Protein AF-A0A938XDJ2-F1 (afdb_monomer_lite)

Structure (mmCIF, N/CA/C/O backbone):
data_AF-A0A938XDJ2-F1
#
_entry.id   AF-A0A938XDJ2-F1
#
loop_
_atom_site.group_PDB
_atom_site.id
_atom_site.type_symbol
_atom_site.label_atom_id
_atom_site.label_alt_id
_atom_site.label_comp_id
_atom_site.label_asym_id
_atom_site.label_entity_id
_atom_site.label_seq_id
_atom_site.pdbx_PDB_ins_code
_atom_site.Cartn_x
_atom_site.Cartn_y
_atom_site.Cartn_z
_atom_site.occupancy
_atom_site.B_iso_or_equiv
_atom_site.auth_seq_id
_atom_site.auth_comp_id
_atom_site.auth_asym_id
_atom_site.auth_atom_id
_atom_site.pdbx_PDB_model_num
ATOM 1 N N . MET A 1 1 ? 7.676 2.030 -9.894 1.00 84.62 1 MET A N 1
ATOM 2 C CA . MET A 1 1 ? 8.205 2.020 -11.281 1.00 84.62 1 MET A CA 1
ATOM 3 C C . MET A 1 1 ? 7.088 2.089 -12.332 1.00 84.62 1 MET A C 1
ATOM 5 O O . MET A 1 1 ? 7.282 1.645 -13.458 1.00 84.62 1 MET A O 1
ATOM 9 N N . ILE A 1 2 ? 5.951 2.713 -11.991 1.00 91.88 2 ILE A N 1
ATOM 10 C CA . ILE A 1 2 ? 4.760 2.789 -12.853 1.00 91.88 2 ILE A CA 1
ATOM 11 C C . ILE A 1 2 ? 5.078 3.521 -14.161 1.00 91.88 2 ILE A C 1
ATOM 13 O O . ILE A 1 2 ? 4.771 3.020 -15.232 1.00 91.88 2 ILE A O 1
ATOM 17 N N . PHE A 1 3 ? 5.799 4.647 -14.096 1.00 92.12 3 PHE A N 1
ATOM 18 C CA . PHE A 1 3 ? 6.231 5.380 -15.291 1.00 92.12 3 PHE A CA 1
ATOM 19 C C . PHE A 1 3 ? 7.032 4.512 -16.276 1.00 92.12 3 PHE A C 1
ATOM 21 O O . PHE A 1 3 ? 6.770 4.541 -17.475 1.00 92.12 3 PHE A O 1
ATOM 28 N N . LEU A 1 4 ? 7.988 3.716 -15.781 1.00 93.19 4 LEU A N 1
ATOM 29 C CA . LEU A 1 4 ? 8.787 2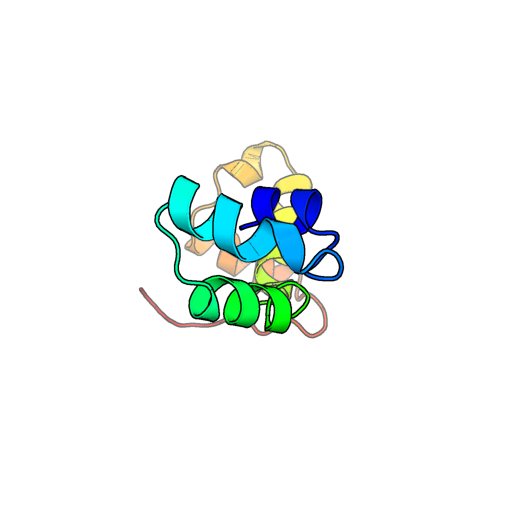.839 -16.637 1.00 93.19 4 LEU A CA 1
ATOM 30 C C . LEU A 1 4 ? 7.927 1.738 -17.267 1.00 93.19 4 LEU A C 1
ATOM 32 O O . LEU A 1 4 ? 8.061 1.468 -18.458 1.00 93.19 4 LEU A O 1
ATOM 36 N N . ALA A 1 5 ? 7.028 1.137 -16.489 1.00 93.44 5 ALA A N 1
ATOM 37 C CA . ALA A 1 5 ? 6.086 0.143 -16.987 1.00 93.44 5 ALA A CA 1
ATOM 38 C C . ALA A 1 5 ? 5.185 0.721 -18.088 1.00 93.44 5 ALA A C 1
ATOM 40 O O . ALA A 1 5 ? 5.104 0.142 -19.166 1.00 93.44 5 ALA A O 1
ATOM 41 N N . LEU A 1 6 ? 4.637 1.924 -17.896 1.00 94.06 6 LEU A N 1
ATOM 42 C CA . LEU A 1 6 ? 3.856 2.628 -18.919 1.00 94.06 6 LEU A CA 1
ATOM 43 C C . LEU A 1 6 ? 4.673 2.892 -20.193 1.00 94.06 6 LEU A C 1
ATOM 45 O O . LEU A 1 6 ? 4.199 2.653 -21.298 1.00 94.06 6 LEU A O 1
ATOM 49 N N . LYS A 1 7 ? 5.924 3.353 -20.065 1.00 93.56 7 LYS A N 1
ATOM 50 C CA . LYS A 1 7 ? 6.795 3.660 -21.218 1.00 93.56 7 LYS A CA 1
ATOM 51 C C . LYS A 1 7 ? 7.309 2.432 -21.966 1.00 93.56 7 LYS A C 1
ATOM 53 O O . LYS A 1 7 ? 7.824 2.580 -23.075 1.00 93.56 7 LYS A O 1
ATOM 58 N N . THR A 1 8 ? 7.222 1.256 -21.357 1.00 93.50 8 THR A N 1
ATOM 59 C CA . THR A 1 8 ? 7.738 0.002 -21.917 1.00 93.50 8 THR A CA 1
ATOM 60 C C . THR A 1 8 ? 6.638 -1.018 -22.181 1.00 93.50 8 THR A C 1
ATOM 62 O O . THR A 1 8 ? 6.968 -2.147 -22.527 1.00 93.50 8 THR A O 1
ATOM 65 N N . GLU A 1 9 ? 5.365 -0.637 -22.028 1.00 94.19 9 GLU A N 1
ATOM 66 C CA . GLU A 1 9 ? 4.210 -1.543 -22.080 1.00 94.19 9 GLU A CA 1
ATOM 67 C C . GLU A 1 9 ? 4.426 -2.785 -21.206 1.00 94.19 9 GLU A C 1
ATOM 69 O O . GLU A 1 9 ? 4.456 -3.916 -21.687 1.00 94.19 9 GLU A O 1
ATOM 74 N N . ASP A 1 10 ? 4.678 -2.555 -19.916 1.00 92.12 10 ASP A N 1
ATOM 75 C CA . ASP A 1 10 ? 4.998 -3.597 -18.935 1.00 92.12 10 ASP A CA 1
ATOM 76 C C . ASP A 1 10 ? 6.191 -4.479 -19.350 1.00 92.12 10 ASP A C 1
ATOM 78 O O . ASP A 1 10 ? 6.254 -5.670 -19.055 1.00 92.12 10 ASP A O 1
ATOM 82 N N . GLY A 1 11 ? 7.168 -3.887 -20.041 1.00 90.56 11 GLY A N 1
ATOM 83 C CA . GLY A 1 11 ? 8.376 -4.573 -20.492 1.00 90.56 11 GLY A CA 1
ATOM 84 C C . GLY A 1 11 ? 8.277 -5.242 -21.867 1.00 90.56 11 GLY A C 1
ATOM 85 O O . GLY A 1 11 ? 9.261 -5.849 -22.290 1.00 90.56 11 GLY A O 1
ATOM 86 N N . ARG A 1 12 ? 7.164 -5.102 -22.602 1.00 92.06 12 ARG A N 1
ATOM 87 C CA . ARG A 1 12 ? 7.048 -5.577 -23.998 1.00 92.06 12 ARG A CA 1
ATOM 88 C C . ARG A 1 12 ? 7.996 -4.836 -24.947 1.00 92.06 12 ARG A C 1
ATOM 90 O O . ARG A 1 12 ? 8.572 -5.445 -25.846 1.00 92.06 12 ARG A O 1
ATOM 97 N N . ILE A 1 13 ? 8.227 -3.540 -24.725 1.00 91.62 13 ILE A N 1
ATOM 98 C CA . ILE A 1 13 ? 9.155 -2.722 -25.525 1.00 91.62 13 ILE A CA 1
ATOM 99 C C . ILE A 1 13 ? 10.572 -2.816 -24.942 1.00 91.62 13 ILE A C 1
ATOM 101 O O . ILE A 1 13 ? 11.047 -1.924 -24.232 1.00 91.62 13 ILE A O 1
ATOM 105 N N . THR A 1 14 ? 11.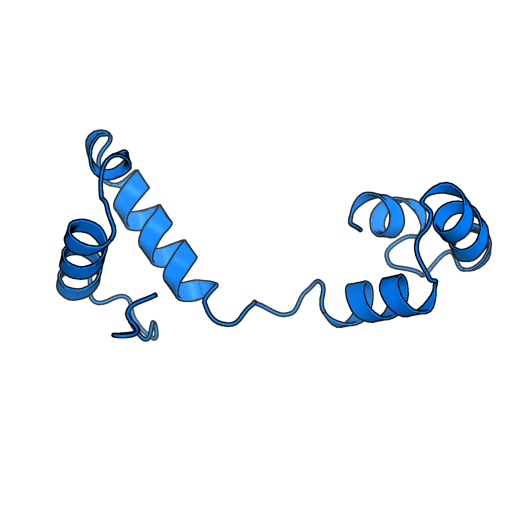283 -3.892 -25.271 1.00 85.25 14 THR A N 1
ATOM 106 C CA . THR A 1 14 ? 12.612 -4.213 -24.712 1.00 85.25 14 THR A CA 1
ATOM 107 C C . THR A 1 14 ? 13.695 -3.177 -25.038 1.00 85.25 14 THR A C 1
ATOM 109 O O . THR A 1 14 ? 14.534 -2.867 -24.188 1.00 85.25 14 THR A O 1
ATOM 112 N N . GLY A 1 15 ? 13.649 -2.571 -26.230 1.00 86.06 15 GLY A N 1
ATOM 113 C CA . GLY A 1 15 ? 14.662 -1.620 -26.709 1.00 86.06 15 GLY A CA 1
ATOM 114 C C . GLY A 1 15 ? 14.775 -0.328 -25.890 1.00 86.06 15 GLY A C 1
ATOM 115 O O . GLY A 1 15 ? 15.831 0.301 -25.876 1.00 86.06 15 GLY A O 1
ATOM 116 N N . LYS A 1 16 ? 13.719 0.059 -25.159 1.00 89.50 16 LYS A N 1
ATOM 117 C CA . LYS A 1 16 ? 13.694 1.293 -24.351 1.00 89.50 16 LYS A CA 1
ATOM 118 C C . LYS A 1 16 ? 13.949 1.062 -22.860 1.00 89.50 16 LYS A C 1
ATOM 120 O O . LYS A 1 16 ? 14.251 2.020 -22.149 1.00 89.50 16 LYS A O 1
ATOM 125 N N . ILE A 1 17 ? 13.891 -0.185 -22.382 1.00 92.81 17 ILE A N 1
ATOM 126 C CA . ILE A 1 17 ? 14.062 -0.514 -20.955 1.00 92.81 17 ILE A CA 1
ATOM 127 C C . ILE A 1 17 ? 15.434 -0.049 -20.461 1.00 92.81 17 ILE A C 1
ATOM 129 O O . ILE A 1 17 ? 15.527 0.687 -19.484 1.00 92.81 17 ILE A O 1
ATOM 133 N N . SER A 1 18 ? 16.507 -0.431 -21.161 1.00 92.44 18 SER A N 1
ATOM 134 C CA . SER A 1 18 ? 17.881 -0.092 -20.763 1.00 92.44 18 SER A CA 1
ATOM 135 C C . SER A 1 18 ? 18.122 1.419 -20.698 1.00 92.44 18 SER A C 1
ATOM 137 O O . SER A 1 18 ? 18.822 1.887 -19.800 1.00 92.44 18 SER A O 1
ATOM 139 N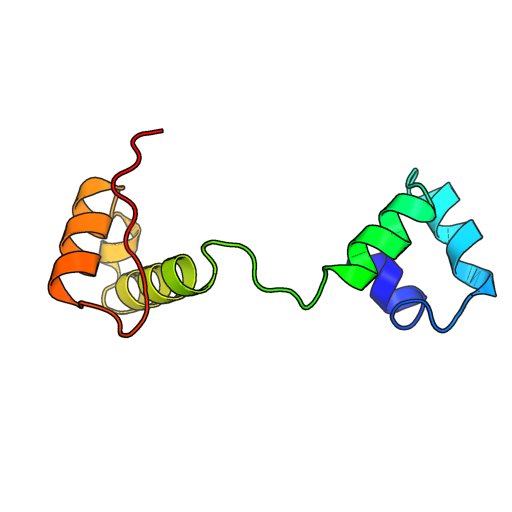 N . PHE A 1 19 ? 17.526 2.173 -21.626 1.00 93.38 19 PHE A N 1
ATOM 140 C CA . PHE A 1 19 ? 17.622 3.630 -21.674 1.00 93.38 19 PHE A CA 1
ATOM 141 C C . PHE A 1 19 ? 16.980 4.265 -20.438 1.00 93.38 19 PHE A C 1
ATOM 143 O O . PHE A 1 19 ? 17.646 4.986 -19.694 1.00 93.38 19 PHE A O 1
ATOM 150 N N . TYR A 1 20 ? 15.717 3.937 -20.165 1.00 94.00 20 TYR A N 1
ATOM 151 C CA . TYR A 1 20 ? 15.009 4.511 -19.026 1.00 94.00 20 TYR A CA 1
ATOM 152 C C . TYR A 1 20 ? 15.551 4.026 -17.680 1.00 94.00 20 TYR A C 1
ATOM 154 O O . TYR A 1 20 ? 15.606 4.812 -16.740 1.00 94.00 20 TYR A O 1
ATOM 162 N N . CYS A 1 21 ? 15.994 2.769 -17.575 1.00 94.31 21 CYS A N 1
ATOM 163 C CA . CYS A 1 21 ? 16.648 2.277 -16.364 1.00 94.31 21 CYS A CA 1
ATOM 164 C C . CYS A 1 21 ? 17.888 3.113 -16.019 1.00 94.31 21 CYS A C 1
ATOM 166 O O . CYS A 1 21 ? 18.047 3.528 -14.875 1.00 94.31 21 CYS A O 1
ATOM 168 N N . ARG A 1 22 ? 18.727 3.423 -17.017 1.00 94.62 22 ARG A N 1
ATOM 169 C CA . ARG A 1 22 ? 19.911 4.273 -16.832 1.00 94.62 22 ARG A CA 1
ATOM 170 C C . ARG A 1 22 ? 19.531 5.705 -16.457 1.00 94.62 22 ARG A C 1
ATOM 172 O O . ARG A 1 22 ? 20.098 6.244 -15.517 1.00 94.62 22 ARG A O 1
ATOM 179 N N . MET A 1 23 ? 18.564 6.288 -17.163 1.00 94.44 23 MET A N 1
ATOM 180 C CA . MET A 1 23 ? 18.076 7.648 -16.911 1.00 94.44 23 MET A CA 1
ATOM 181 C C . MET A 1 23 ? 17.509 7.814 -15.493 1.00 94.44 23 MET A C 1
ATOM 183 O O . MET A 1 23 ? 17.743 8.834 -14.858 1.00 94.44 23 MET A O 1
ATOM 187 N N . LEU A 1 24 ? 16.769 6.819 -14.997 1.00 94.38 24 LEU A N 1
ATOM 188 C CA . LEU A 1 24 ? 16.122 6.850 -13.681 1.00 94.38 24 LEU A CA 1
ATOM 189 C C . LEU A 1 24 ? 17.018 6.321 -12.548 1.00 94.38 24 LEU A C 1
ATOM 191 O O . LEU A 1 24 ? 16.562 6.246 -11.411 1.00 94.38 24 LEU A O 1
ATOM 195 N N . GLY A 1 25 ? 18.258 5.910 -12.841 1.00 95.06 25 GLY A N 1
ATOM 196 C CA . GLY A 1 25 ? 19.169 5.351 -11.837 1.00 95.06 25 GLY A CA 1
ATOM 197 C C . GLY A 1 25 ? 18.696 4.022 -11.233 1.00 95.06 25 GLY A C 1
ATOM 198 O O . GLY A 1 25 ? 19.025 3.709 -10.093 1.00 95.06 25 GLY A O 1
ATOM 199 N N . ILE A 1 26 ? 17.916 3.231 -11.974 1.00 94.44 26 ILE A N 1
ATOM 200 C CA . ILE A 1 26 ? 17.369 1.947 -11.514 1.00 94.44 26 ILE A CA 1
ATOM 201 C C . ILE A 1 26 ? 18.000 0.777 -12.266 1.00 94.44 26 ILE A C 1
ATOM 203 O O . ILE A 1 26 ? 18.314 0.853 -13.454 1.00 94.44 26 ILE A O 1
ATOM 207 N N . SER A 1 27 ? 18.152 -0.358 -11.588 1.00 95.31 27 SER A N 1
ATOM 208 C CA . SER A 1 27 ? 18.651 -1.567 -12.238 1.00 95.31 27 SER A CA 1
ATOM 209 C C . SER A 1 27 ? 17.561 -2.229 -13.088 1.00 95.31 27 SER A C 1
ATOM 211 O O . SER A 1 27 ? 16.383 -2.259 -12.724 1.00 95.31 27 SER A O 1
ATOM 213 N N . ARG A 1 28 ? 17.962 -2.838 -14.213 1.00 93.81 28 ARG A N 1
ATOM 214 C CA . ARG A 1 28 ? 17.058 -3.665 -15.036 1.00 93.81 28 ARG A CA 1
ATOM 215 C C . ARG A 1 28 ? 16.463 -4.822 -14.228 1.00 93.81 28 ARG A C 1
ATOM 217 O O . ARG A 1 28 ? 15.286 -5.124 -14.369 1.00 93.81 28 ARG A O 1
ATOM 224 N N . GLN A 1 29 ? 17.264 -5.435 -13.353 1.00 94.69 29 GLN A N 1
ATOM 225 C CA . GLN A 1 29 ? 16.804 -6.493 -12.448 1.00 94.69 29 GLN A CA 1
ATOM 226 C C . GLN A 1 29 ? 15.721 -5.990 -11.489 1.00 94.69 29 GLN A C 1
ATOM 228 O O . GLN A 1 29 ? 14.710 -6.661 -11.307 1.00 94.69 29 GLN A O 1
ATOM 233 N N . GLY A 1 30 ? 15.894 -4.792 -10.922 1.00 94.81 30 GLY A N 1
ATOM 234 C CA . GLY A 1 30 ? 14.879 -4.153 -10.090 1.00 94.81 30 GLY A CA 1
ATOM 235 C C . GLY A 1 30 ? 13.576 -3.936 -10.855 1.00 94.81 30 GLY A C 1
ATOM 236 O O . GLY A 1 30 ? 12.505 -4.217 -10.321 1.00 94.81 30 GLY A O 1
ATOM 237 N N . PHE A 1 31 ? 13.661 -3.519 -12.120 1.00 94.94 31 PHE A N 1
ATOM 238 C CA . PHE A 1 31 ? 12.485 -3.363 -12.971 1.00 94.94 31 PHE A CA 1
ATOM 239 C C . PHE A 1 31 ? 11.760 -4.682 -13.251 1.00 94.94 31 PHE A C 1
ATOM 241 O O . PHE A 1 31 ? 10.551 -4.757 -13.049 1.00 94.94 31 PHE A O 1
ATOM 248 N N . TYR A 1 32 ? 12.472 -5.745 -13.623 1.00 94.12 32 TYR A N 1
ATOM 249 C CA . TYR A 1 32 ? 11.840 -7.055 -13.810 1.00 94.12 32 TYR A CA 1
ATOM 250 C C . TYR A 1 32 ? 11.255 -7.615 -12.509 1.00 94.12 32 TYR A C 1
ATOM 252 O O . TYR A 1 32 ? 10.160 -8.175 -12.522 1.00 94.12 32 TYR A O 1
ATOM 260 N N . LYS A 1 33 ? 11.923 -7.402 -11.368 1.00 95.19 33 LYS A N 1
ATOM 261 C CA . LYS A 1 33 ? 11.376 -7.750 -10.049 1.00 95.19 33 LYS A CA 1
ATOM 262 C C . LYS A 1 33 ? 10.094 -6.972 -9.753 1.00 95.19 33 LYS A C 1
ATOM 264 O O . LYS A 1 33 ? 9.167 -7.540 -9.187 1.00 95.19 33 LYS A O 1
ATOM 269 N N . TYR A 1 34 ? 10.029 -5.697 -10.125 1.00 93.88 34 TYR A N 1
ATOM 270 C CA . TYR A 1 34 ? 8.802 -4.913 -10.020 1.00 93.88 34 TYR A CA 1
ATOM 271 C C . TYR A 1 34 ? 7.693 -5.495 -10.900 1.00 93.88 34 TYR A C 1
ATOM 273 O O . TYR A 1 34 ? 6.617 -5.759 -10.380 1.00 93.88 34 TYR A O 1
ATOM 281 N N . LEU A 1 35 ? 7.957 -5.762 -12.184 1.00 93.69 35 LEU A N 1
ATOM 282 C CA . LEU A 1 35 ? 6.959 -6.331 -13.098 1.00 93.69 35 LEU A CA 1
ATOM 283 C C . LEU A 1 35 ? 6.395 -7.661 -12.586 1.00 93.69 35 LEU A C 1
ATOM 285 O O . LEU A 1 35 ? 5.187 -7.853 -12.601 1.00 93.69 35 LEU A O 1
ATOM 289 N N . ALA A 1 36 ? 7.248 -8.53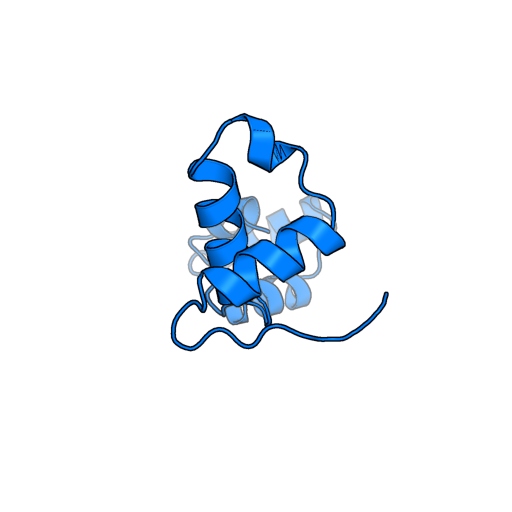9 -12.056 1.00 93.25 36 ALA A N 1
ATOM 290 C CA . ALA A 1 36 ? 6.826 -9.826 -11.502 1.00 93.25 36 ALA A CA 1
ATOM 291 C C . ALA A 1 36 ? 5.931 -9.713 -10.251 1.00 93.25 36 ALA A C 1
ATOM 293 O O . ALA A 1 36 ? 5.241 -10.670 -9.904 1.00 93.25 36 ALA A O 1
ATOM 294 N N . ASN A 1 37 ? 5.967 -8.575 -9.551 1.00 92.31 37 ASN A N 1
ATOM 295 C CA . ASN A 1 37 ? 5.227 -8.359 -8.307 1.00 92.31 37 ASN A CA 1
ATOM 296 C C . ASN A 1 37 ? 4.140 -7.280 -8.419 1.00 92.31 37 ASN A C 1
ATOM 298 O O . ASN A 1 37 ? 3.428 -7.074 -7.445 1.00 92.31 37 ASN A O 1
ATOM 302 N N . LYS A 1 38 ? 4.004 -6.583 -9.556 1.00 89.19 38 LYS A N 1
ATOM 303 C CA . LYS A 1 38 ? 3.133 -5.398 -9.667 1.00 89.19 38 LYS A CA 1
ATOM 304 C C . LYS A 1 38 ? 1.651 -5.717 -9.440 1.00 89.19 38 LYS A C 1
ATOM 306 O O . LYS A 1 38 ? 0.957 -4.898 -8.855 1.00 89.19 38 LYS A O 1
ATOM 311 N N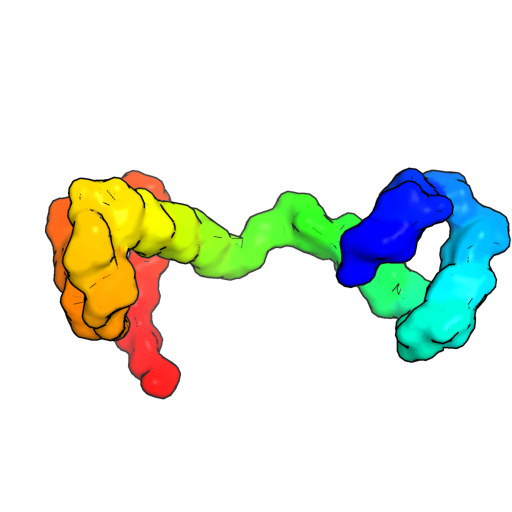 . ASP A 1 39 ? 1.215 -6.901 -9.870 1.00 89.12 39 ASP A N 1
ATOM 312 C CA . ASP A 1 39 ? -0.172 -7.369 -9.756 1.00 89.12 39 ASP A CA 1
ATOM 313 C C . ASP A 1 39 ? -0.373 -8.287 -8.539 1.00 89.12 39 ASP A C 1
ATOM 315 O O . ASP A 1 39 ? -1.460 -8.814 -8.320 1.00 89.12 39 ASP A O 1
ATOM 319 N N . ARG A 1 40 ? 0.682 -8.522 -7.746 1.00 90.38 40 ARG A N 1
ATOM 320 C CA . ARG A 1 40 ? 0.566 -9.323 -6.529 1.00 90.38 40 ARG A CA 1
ATOM 321 C C . ARG A 1 40 ? 0.058 -8.425 -5.403 1.00 90.38 40 ARG A C 1
ATOM 323 O O . ARG A 1 40 ? 0.746 -7.454 -5.077 1.00 90.38 40 ARG A O 1
ATOM 330 N N . PRO A 1 41 ? -1.090 -8.745 -4.783 1.00 87.06 41 PRO A N 1
ATOM 331 C CA . PRO A 1 41 ? -1.536 -8.018 -3.608 1.00 87.06 41 PRO A CA 1
ATOM 332 C C . PRO A 1 41 ? -0.475 -8.144 -2.514 1.00 87.06 41 PRO A C 1
ATOM 334 O O . PRO A 1 41 ? 0.122 -9.205 -2.303 1.00 87.06 41 PRO A O 1
ATOM 337 N N . TRP A 1 42 ? -0.184 -7.034 -1.844 1.00 88.94 42 TRP A N 1
ATOM 338 C CA . TRP A 1 42 ? 0.707 -7.051 -0.691 1.00 88.94 42 TRP A CA 1
ATOM 339 C C . TRP A 1 42 ? -0.027 -7.652 0.516 1.00 88.94 42 TRP A C 1
ATOM 341 O O . TRP A 1 42 ? -1.254 -7.659 0.566 1.00 88.94 42 TRP A O 1
ATOM 351 N N . LYS A 1 43 ? 0.731 -8.148 1.504 1.00 88.38 43 LYS A N 1
ATOM 352 C CA . LYS A 1 43 ? 0.229 -8.953 2.638 1.00 88.38 43 LYS A CA 1
ATOM 353 C C . LYS A 1 43 ? -1.029 -8.400 3.328 1.00 88.38 43 LYS A C 1
ATOM 355 O O . LYS A 1 43 ? -1.834 -9.198 3.788 1.00 88.38 43 LYS A O 1
ATOM 360 N N . TYR A 1 44 ? -1.182 -7.078 3.438 1.00 91.31 44 TYR A N 1
ATOM 361 C CA . TYR A 1 44 ? -2.307 -6.456 4.146 1.00 91.31 44 TYR A CA 1
ATOM 362 C C . TYR A 1 44 ? -3.203 -5.608 3.226 1.00 91.31 44 TYR A C 1
ATOM 364 O O . TYR A 1 44 ? -3.835 -4.666 3.699 1.00 91.31 44 TYR A O 1
ATOM 372 N N . GLN A 1 45 ? -3.260 -5.930 1.926 1.00 91.69 45 GLN A N 1
ATOM 373 C CA . GLN A 1 45 ? -4.135 -5.246 0.964 1.00 91.69 45 GLN A CA 1
ATOM 374 C C . GLN A 1 45 ? -5.595 -5.266 1.431 1.00 91.69 45 GLN A C 1
ATOM 376 O O . GLN A 1 45 ? -6.171 -4.200 1.624 1.00 91.69 45 GLN A O 1
ATOM 381 N N . ASP A 1 46 ? -6.136 -6.450 1.721 1.00 92.81 46 ASP A N 1
ATOM 382 C CA . ASP A 1 46 ? -7.542 -6.604 2.117 1.00 92.81 46 ASP A CA 1
ATOM 383 C C . ASP A 1 46 ? -7.851 -5.876 3.437 1.00 92.81 46 ASP A C 1
ATOM 385 O O . ASP A 1 46 ? -8.900 -5.256 3.594 1.00 92.81 46 ASP A O 1
ATOM 389 N N . LEU A 1 47 ? -6.897 -5.871 4.377 1.00 93.62 47 LEU A N 1
ATOM 390 C CA . LEU A 1 47 ? -7.014 -5.112 5.623 1.00 93.62 47 LEU A CA 1
ATOM 391 C C . LEU A 1 47 ? -7.050 -3.603 5.366 1.00 93.62 47 LEU A C 1
ATOM 393 O O . LEU A 1 47 ? -7.861 -2.897 5.959 1.00 93.62 47 LEU A O 1
ATOM 397 N N . ALA A 1 48 ? -6.178 -3.096 4.495 1.00 93.81 48 ALA A N 1
ATOM 398 C CA . ALA A 1 48 ? -6.157 -1.680 4.158 1.00 93.81 48 ALA A CA 1
ATOM 399 C C . ALA A 1 48 ? -7.422 -1.249 3.413 1.00 93.81 48 ALA A C 1
ATOM 401 O O . ALA A 1 48 ? -7.884 -0.128 3.615 1.00 93.81 48 ALA A O 1
ATOM 402 N N . ASP A 1 49 ? -7.989 -2.116 2.579 1.00 94.62 49 ASP A N 1
ATOM 403 C CA . ASP A 1 49 ? -9.249 -1.833 1.899 1.00 94.62 49 ASP A CA 1
ATOM 404 C C . ASP A 1 49 ? -10.416 -1.812 2.897 1.00 94.62 49 ASP A C 1
ATOM 406 O O . ASP A 1 49 ? -11.153 -0.828 2.925 1.00 94.62 49 ASP A O 1
ATOM 410 N N . ALA A 1 50 ? -10.483 -2.761 3.837 1.00 95.38 50 ALA A N 1
ATOM 411 C CA . ALA A 1 50 ? -11.451 -2.715 4.937 1.00 95.38 50 ALA A CA 1
ATOM 412 C C . ALA A 1 50 ? -11.314 -1.447 5.809 1.00 95.38 50 ALA A C 1
ATOM 414 O O . ALA A 1 50 ? -12.314 -0.847 6.205 1.00 95.38 50 ALA A O 1
ATOM 415 N N . MET A 1 51 ? -10.083 -0.996 6.084 1.00 95.38 51 MET A N 1
ATOM 416 C CA . MET A 1 51 ? -9.837 0.262 6.802 1.00 95.38 51 MET A CA 1
ATOM 417 C C . MET A 1 51 ? -10.331 1.482 6.015 1.00 95.38 51 MET A C 1
ATOM 419 O O . MET A 1 51 ? -10.900 2.394 6.611 1.00 95.38 51 MET A O 1
ATOM 423 N N . LYS A 1 52 ? -10.134 1.519 4.689 1.00 95.75 52 LYS A N 1
ATOM 424 C CA . LYS A 1 52 ? -10.643 2.614 3.844 1.00 95.75 52 LYS A CA 1
ATOM 425 C C . LYS A 1 52 ? -12.161 2.658 3.827 1.00 95.75 52 LYS A C 1
ATOM 427 O O . LYS A 1 52 ? -12.712 3.752 3.859 1.00 95.75 52 LYS A O 1
ATOM 432 N N . GLU A 1 53 ? -12.822 1.504 3.792 1.00 96.06 53 GLU A N 1
ATOM 433 C CA . GLU A 1 53 ? -14.281 1.462 3.869 1.00 96.06 53 GLU A CA 1
ATOM 434 C C . GLU A 1 53 ? -14.776 2.092 5.174 1.00 96.06 53 GLU A C 1
ATOM 436 O O . GLU A 1 53 ? -15.630 2.969 5.127 1.00 96.06 53 GLU A O 1
ATOM 441 N N . ILE A 1 54 ? -14.175 1.738 6.316 1.00 96.25 54 ILE A N 1
ATOM 442 C CA . ILE A 1 54 ? -14.512 2.339 7.620 1.00 96.25 54 ILE A CA 1
ATOM 443 C C . ILE A 1 54 ? -14.280 3.855 7.608 1.00 96.25 54 ILE A C 1
ATOM 445 O O . ILE A 1 54 ? -15.105 4.612 8.113 1.00 96.25 54 ILE A O 1
ATOM 449 N N . ILE A 1 55 ? -13.172 4.319 7.023 1.00 96.75 55 ILE A N 1
ATOM 450 C CA . ILE A 1 55 ? -12.898 5.759 6.889 1.00 96.75 55 ILE A CA 1
ATOM 451 C C . ILE A 1 55 ? -13.964 6.444 6.023 1.00 96.75 55 ILE A C 1
ATOM 453 O O . ILE A 1 55 ? -14.330 7.576 6.301 1.00 96.75 55 ILE A O 1
ATOM 457 N N . SER A 1 56 ? -14.478 5.775 4.989 1.00 96.31 56 SER A N 1
ATOM 458 C CA . SER A 1 56 ? -15.493 6.347 4.097 1.00 96.31 56 SER A CA 1
ATOM 459 C C . SER A 1 56 ? -16.916 6.357 4.665 1.00 96.31 56 SER A C 1
ATOM 461 O O . SER A 1 56 ? -17.773 7.039 4.110 1.00 96.31 56 SER A O 1
ATOM 463 N N . GLU A 1 57 ? -17.176 5.608 5.740 1.00 95.81 57 GLU A N 1
ATOM 464 C CA . GLU A 1 57 ? -18.502 5.521 6.368 1.00 95.81 57 GLU A CA 1
ATOM 465 C C . GLU A 1 57 ? -18.904 6.817 7.087 1.00 95.81 57 GLU A C 1
ATOM 467 O O . GLU A 1 57 ? -20.088 7.149 7.113 1.00 95.81 57 GLU A O 1
ATOM 472 N N . ASP A 1 58 ? -17.941 7.551 7.652 1.00 95.94 58 ASP A N 1
ATOM 473 C CA . ASP A 1 58 ? -18.186 8.802 8.372 1.00 95.94 58 ASP A CA 1
ATOM 474 C C . ASP A 1 58 ? -16.987 9.751 8.244 1.00 95.94 58 ASP A C 1
ATOM 476 O O . ASP A 1 58 ? -15.837 9.326 8.358 1.00 95.94 58 ASP A O 1
ATOM 480 N N . GLU A 1 59 ? -17.251 11.046 8.047 1.00 95.44 59 GLU A N 1
ATOM 481 C CA . GLU A 1 59 ? -16.209 12.066 7.859 1.00 95.44 59 GLU A CA 1
ATOM 482 C C . GLU A 1 59 ? -15.224 12.120 9.037 1.00 95.44 59 GLU A C 1
ATOM 484 O O . GLU A 1 59 ? -14.036 12.319 8.815 1.00 95.44 59 GLU A O 1
ATOM 489 N N . CYS A 1 60 ? -15.677 11.873 10.271 1.00 95.00 60 CYS A N 1
ATOM 490 C CA . CYS A 1 60 ? -14.845 11.911 11.477 1.00 95.00 60 CYS A CA 1
ATOM 491 C C . CYS A 1 60 ? -14.003 10.638 11.692 1.00 95.00 60 CYS A C 1
ATOM 493 O O . CYS A 1 60 ? -13.123 10.619 12.571 1.00 95.00 60 CYS A O 1
ATOM 495 N N . ASN A 1 61 ? -14.257 9.561 10.936 1.00 96.12 61 ASN A N 1
ATOM 496 C CA . ASN A 1 61 ? -13.467 8.327 11.005 1.00 96.12 61 ASN A CA 1
ATOM 497 C C . ASN A 1 61 ? -12.062 8.507 10.415 1.00 96.12 61 ASN A C 1
ATOM 499 O O . ASN A 1 61 ? -11.168 7.713 10.716 1.00 96.12 61 ASN A O 1
ATOM 503 N N . ASP A 1 62 ? -11.823 9.576 9.653 1.00 95.06 62 ASP A N 1
ATOM 504 C CA . ASP A 1 62 ? -10.492 9.989 9.201 1.00 95.06 62 ASP A CA 1
ATOM 505 C C . ASP A 1 62 ? -9.511 10.211 10.377 1.00 95.06 62 ASP A C 1
ATOM 507 O O . ASP A 1 62 ? -8.310 9.953 10.258 1.00 95.06 62 ASP A O 1
ATOM 511 N N . THR A 1 63 ? -10.026 10.586 11.555 1.00 96.06 63 THR A N 1
ATOM 512 C CA . THR A 1 63 ? -9.257 10.780 12.794 1.00 96.06 63 THR A CA 1
ATOM 513 C C . THR A 1 63 ? -8.988 9.490 13.572 1.00 96.06 63 THR A C 1
ATOM 515 O O . THR A 1 63 ? -8.395 9.530 14.663 1.00 96.06 63 THR A O 1
ATOM 518 N N . TYR A 1 64 ? -9.441 8.330 13.086 1.00 95.81 64 TYR A N 1
ATOM 519 C CA . TYR A 1 64 ? -9.255 7.067 13.794 1.00 95.81 64 TYR A CA 1
ATOM 520 C C . TYR A 1 64 ? -7.784 6.660 13.787 1.00 95.81 64 TYR A C 1
ATOM 522 O O . TYR A 1 64 ? -7.243 6.121 12.827 1.00 95.81 64 TYR A O 1
ATOM 530 N N . GLY A 1 65 ? -7.140 6.843 14.938 1.00 93.06 65 GLY A N 1
ATOM 531 C CA . GLY A 1 65 ? -5.866 6.196 15.220 1.00 93.06 65 GLY A CA 1
ATOM 532 C C . GLY A 1 65 ? -6.012 4.672 15.328 1.00 93.06 65 GLY A C 1
ATOM 533 O O . GLY A 1 65 ? -7.114 4.121 15.370 1.00 93.06 65 GLY A O 1
ATOM 534 N N . ARG A 1 66 ? -4.877 3.981 15.479 1.00 92.38 66 ARG A N 1
ATOM 535 C CA . ARG A 1 66 ? -4.785 2.509 15.528 1.00 92.38 66 ARG A CA 1
ATOM 536 C C . ARG A 1 66 ? -5.843 1.829 16.410 1.00 92.38 66 ARG A C 1
ATOM 538 O O . ARG A 1 66 ? -6.417 0.834 15.995 1.00 92.38 66 ARG A O 1
ATOM 545 N N . ILE A 1 67 ? -6.082 2.335 17.624 1.00 92.44 67 ILE A N 1
ATOM 546 C CA . ILE A 1 67 ? -6.997 1.697 18.591 1.00 92.44 67 ILE A CA 1
ATOM 547 C C . ILE A 1 67 ? -8.451 1.780 18.118 1.00 92.44 67 ILE A C 1
ATOM 549 O O . ILE A 1 67 ? -9.138 0.763 18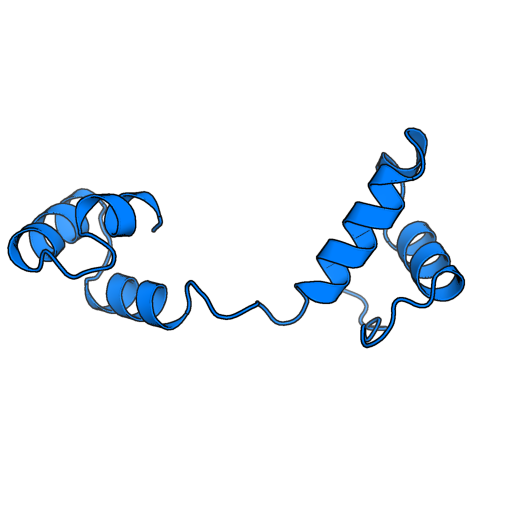.118 1.00 92.44 67 ILE A O 1
ATOM 553 N N . ARG A 1 68 ? -8.900 2.968 17.687 1.00 95.75 68 ARG A N 1
ATOM 554 C CA . ARG A 1 68 ? -10.270 3.164 17.193 1.00 95.75 68 ARG A CA 1
ATOM 555 C C . ARG A 1 68 ? -10.505 2.380 15.904 1.00 95.75 68 ARG A C 1
ATOM 557 O O . ARG A 1 68 ? -11.525 1.716 15.780 1.00 95.75 68 ARG A O 1
ATOM 564 N N . MET A 1 69 ? -9.517 2.357 15.008 1.00 95.75 69 MET A N 1
ATOM 565 C CA . MET A 1 69 ? -9.589 1.550 13.790 1.00 95.75 69 MET A CA 1
ATOM 566 C C . MET A 1 69 ? -9.653 0.047 14.093 1.00 95.75 69 MET A C 1
ATOM 568 O O . MET A 1 69 ? -10.478 -0.661 13.531 1.00 95.75 69 MET A O 1
ATOM 572 N N . TYR A 1 70 ? -8.835 -0.445 15.027 1.00 93.94 70 TYR A N 1
ATOM 573 C CA . TYR A 1 70 ? -8.878 -1.846 15.449 1.00 93.94 70 TYR A CA 1
ATOM 574 C C . TYR A 1 70 ? -10.246 -2.232 16.032 1.00 93.94 70 TYR A C 1
ATOM 576 O O . TYR A 1 70 ? -10.785 -3.281 15.693 1.00 93.94 70 TYR A O 1
ATOM 584 N N . GLN A 1 71 ? -10.837 -1.373 16.868 1.00 94.25 71 GLN A N 1
ATOM 585 C CA . GLN A 1 71 ? -12.185 -1.589 17.404 1.00 94.25 71 GLN A CA 1
ATOM 586 C C . GLN A 1 71 ? -13.244 -1.610 16.296 1.00 94.25 71 GLN A C 1
ATOM 588 O O . GLN A 1 71 ? -14.074 -2.513 16.276 1.00 94.25 71 GLN A O 1
ATOM 593 N N . ALA A 1 72 ? -13.188 -0.666 15.356 1.00 95.62 72 ALA A N 1
ATOM 594 C CA . ALA A 1 72 ? -14.109 -0.619 14.224 1.00 95.62 72 ALA A CA 1
ATOM 595 C C . ALA A 1 72 ? -13.997 -1.868 13.332 1.00 95.62 72 ALA A C 1
ATOM 597 O O . ALA A 1 72 ? -15.010 -2.453 12.961 1.00 95.62 72 ALA A O 1
ATOM 598 N N . LEU A 1 73 ? -12.777 -2.340 13.062 1.00 95.06 73 LEU A N 1
ATOM 599 C CA . LEU A 1 73 ? -12.538 -3.575 12.309 1.00 95.06 73 LEU A CA 1
ATOM 600 C C . LEU A 1 73 ? -13.106 -4.810 13.021 1.00 95.06 73 LEU A C 1
ATOM 602 O O . LEU A 1 73 ? -13.704 -5.663 12.369 1.00 95.06 73 LEU A O 1
ATOM 606 N N . LEU A 1 74 ? -12.959 -4.905 14.348 1.00 93.75 74 LEU A N 1
ATOM 607 C CA . LEU A 1 74 ? -13.552 -5.995 15.131 1.00 93.75 74 LEU A CA 1
ATOM 608 C C . LEU A 1 74 ? -15.084 -5.967 15.114 1.00 93.75 74 LEU A C 1
ATOM 610 O O . LEU A 1 74 ? -15.700 -7.027 15.105 1.00 93.75 74 LEU A O 1
ATOM 614 N N . LEU A 1 75 ? -15.686 -4.773 15.117 1.00 93.50 75 LEU A N 1
ATOM 615 C CA . LEU A 1 75 ? -17.139 -4.606 15.046 1.00 93.50 75 LEU A CA 1
ATOM 616 C C . LEU A 1 75 ? -17.689 -4.950 13.659 1.00 93.50 75 LEU A C 1
ATOM 618 O O . LEU A 1 75 ? -18.724 -5.601 13.564 1.00 93.50 75 LEU A O 1
ATOM 622 N N . LYS A 1 76 ? -16.999 -4.526 12.596 1.00 92.19 76 LYS A N 1
ATOM 623 C CA . LYS A 1 76 ? -17.411 -4.767 11.208 1.00 92.19 76 LYS A CA 1
ATOM 624 C C . LYS A 1 76 ? -17.192 -6.216 10.769 1.00 92.19 76 LYS A C 1
ATOM 626 O O . LYS A 1 76 ? -17.942 -6.709 9.938 1.00 92.19 76 LYS A O 1
ATOM 631 N N . GLN A 1 77 ? -16.171 -6.875 11.321 1.00 88.06 77 GLN A N 1
ATOM 632 C CA . GLN A 1 77 ? -15.783 -8.255 11.016 1.00 88.06 77 GLN A CA 1
ATOM 633 C C . GLN A 1 77 ? -15.727 -8.548 9.499 1.00 88.06 77 GLN A C 1
ATOM 635 O O . GLN A 1 77 ? -16.449 -9.415 9.006 1.00 88.06 77 GLN A O 1
ATOM 640 N N . PRO A 1 78 ? -14.880 -7.823 8.743 1.00 88.62 78 PRO A N 1
ATOM 641 C CA . PRO A 1 78 ? -14.778 -7.997 7.297 1.00 88.62 78 PRO A CA 1
ATOM 642 C C . PRO A 1 78 ? -14.417 -9.444 6.928 1.00 88.62 78 PRO A C 1
ATOM 644 O O . PRO A 1 78 ? -13.450 -10.014 7.444 1.00 88.62 78 PRO A O 1
ATOM 647 N N . GLU A 1 79 ? -15.210 -10.043 6.036 1.00 88.06 79 GLU A N 1
ATOM 648 C CA . GLU A 1 79 ? -15.069 -11.444 5.636 1.00 88.06 79 GLU A CA 1
ATOM 649 C C . GLU A 1 79 ? -13.675 -11.724 5.062 1.00 88.06 79 GLU A C 1
ATOM 651 O O . GLU A 1 79 ? -13.183 -11.019 4.185 1.00 88.06 79 GLU A O 1
ATOM 656 N N . GLY A 1 80 ? -13.019 -12.772 5.567 1.00 83.94 80 GLY A N 1
ATOM 657 C CA . GLY A 1 80 ? -11.711 -13.206 5.070 1.00 83.94 80 GLY A CA 1
ATOM 658 C C . GLY A 1 80 ? -10.524 -12.314 5.458 1.00 83.94 80 GLY A C 1
ATOM 659 O O . GLY A 1 80 ? -9.388 -12.666 5.145 1.00 83.94 80 GLY A O 1
ATOM 660 N N . VAL A 1 81 ? -10.737 -11.211 6.183 1.00 90.31 81 VAL A N 1
ATOM 661 C CA . VAL A 1 81 ? -9.660 -10.299 6.589 1.00 90.31 81 VAL A CA 1
ATOM 662 C C . VAL A 1 81 ? -9.140 -10.661 7.979 1.00 90.31 81 VAL A C 1
ATOM 664 O O . VAL A 1 81 ? -9.817 -10.502 8.994 1.00 90.31 81 VAL A O 1
ATOM 667 N N . HIS A 1 82 ? -7.886 -11.106 8.047 1.00 89.25 82 HIS A N 1
ATOM 668 C CA . HIS A 1 82 ? -7.203 -11.321 9.320 1.00 89.25 82 HIS A CA 1
ATOM 669 C C . HIS A 1 82 ? -6.712 -9.989 9.908 1.00 89.25 82 HIS A C 1
ATOM 671 O O . HIS A 1 82 ? -5.848 -9.327 9.327 1.00 89.25 82 HIS A O 1
ATOM 677 N N . ILE A 1 83 ? -7.205 -9.630 11.095 1.00 90.38 83 ILE A N 1
ATOM 678 C CA . ILE A 1 83 ? -6.780 -8.427 11.819 1.00 90.38 83 ILE A CA 1
ATOM 679 C C . ILE A 1 83 ? -5.566 -8.780 12.701 1.00 90.38 83 ILE A C 1
ATOM 681 O O . ILE A 1 83 ? -5.711 -9.532 13.666 1.00 90.38 83 ILE A O 1
ATOM 685 N N . PRO A 1 84 ? -4.358 -8.267 12.405 1.00 86.81 84 PRO A N 1
ATOM 686 C CA . PRO A 1 84 ? -3.162 -8.575 13.181 1.00 86.81 84 PRO A CA 1
ATOM 687 C C . PRO A 1 84 ? -3.184 -7.896 14.558 1.00 86.81 84 PRO A C 1
ATOM 689 O O . PRO A 1 84 ? -3.600 -6.748 14.699 1.00 86.81 84 PRO A O 1
ATOM 692 N N . SER A 1 85 ? -2.664 -8.590 15.574 1.00 80.75 85 SER A N 1
ATOM 693 C CA . SER A 1 85 ? -2.484 -8.068 16.940 1.00 80.75 85 SER A CA 1
ATOM 694 C C . SER A 1 85 ? -1.089 -7.472 17.190 1.00 80.75 85 SER A C 1
ATOM 696 O O . SER A 1 85 ? -0.747 -7.130 18.323 1.00 80.75 85 SER A O 1
ATOM 698 N N . GLU A 1 86 ? -0.255 -7.414 16.151 1.00 78.00 86 GLU A N 1
ATOM 699 C CA . GLU A 1 86 ? 1.134 -6.956 16.199 1.00 78.00 86 GLU A CA 1
ATOM 700 C C . GLU A 1 86 ? 1.189 -5.485 16.660 1.00 78.00 86 GLU A C 1
ATOM 702 O O . GLU A 1 86 ? 0.500 -4.615 16.122 1.00 78.00 86 GLU A O 1
ATOM 707 N N . ARG A 1 87 ? 2.009 -5.191 17.676 1.00 66.81 87 ARG A N 1
ATOM 708 C CA . ARG A 1 87 ? 2.352 -3.816 18.056 1.00 66.81 87 ARG A CA 1
ATOM 709 C C . ARG A 1 87 ? 3.677 -3.459 17.392 1.00 66.81 87 ARG A C 1
ATOM 711 O O . ARG A 1 87 ? 4.697 -4.037 17.755 1.00 66.81 87 ARG A O 1
ATOM 718 N N . THR A 1 88 ? 3.638 -2.527 16.447 1.00 57.66 88 THR A N 1
ATOM 719 C CA . THR A 1 88 ? 4.823 -1.794 15.980 1.00 57.66 88 THR A CA 1
ATOM 720 C C . THR A 1 88 ? 5.138 -0.652 16.934 1.00 57.66 88 THR A C 1
ATOM 722 O O . THR A 1 88 ? 4.166 -0.031 17.442 1.00 57.66 88 THR A O 1
#

Organism: NCBI:txid1871024

pLDDT: mean 91.8, std 5.75, range [57.66, 96.75]

Foldseek 3Di:
DVVLCVVCVLVVNVVCNVVVCVVVVHDSVVSVVCSVCVPPQDPQNVVVVVLVVQCVVDVCSVVDDPVNSLVVCVVVVPPPHDDDPDDD

Radius of gyration: 18.98 Å; chains: 1; bounding box: 38×25×45 Å

Secondary structure (DSSP, 8-state):
-HHHHHHHTTTT-HHHHHHHHHHTT--HHHHHHHHHHTTSPPTTHHHHHHHHHHHHH-GGGGG--HHHHHHHHHHH--TT--------

Sequence (88 aa):
MIFLALKTEDGRITGKISFYCRMLGISRQGFYKYLANKDRPWKYQDLADAMKEIISEDECNDTYGRIRMYQALLLKQPEGVHIPSERT